Protein AF-A0A955XL82-F1 (afdb_monomer_lite)

Secondary structure (DSSP, 8-state):
--------HHHHHHHHTT--------------PPEETTT-PBPEE-TTT--EE-SS-TTPPEEPP-

Radius of gyration: 22.93 Å; chains: 1; bounding box: 31×29×69 Å

Structure (mmCIF, N/CA/C/O backbone):
data_AF-A0A955XL82-F1
#
_entry.id   AF-A0A955XL82-F1
#
loop_
_atom_site.group_PDB
_atom_site.id
_atom_site.type_symbol
_atom_site.label_atom_id
_atom_site.label_alt_id
_atom_site.label_comp_id
_atom_site.label_asym_id
_atom_site.label_entity_id
_atom_site.label_seq_id
_atom_site.pdbx_PDB_ins_code
_atom_site.Cartn_x
_atom_site.Cartn_y
_atom_site.Cartn_z
_atom_site.occupancy
_atom_site.B_iso_or_equiv
_atom_site.auth_seq_id
_atom_site.auth_comp_id
_atom_site.auth_asym_id
_atom_si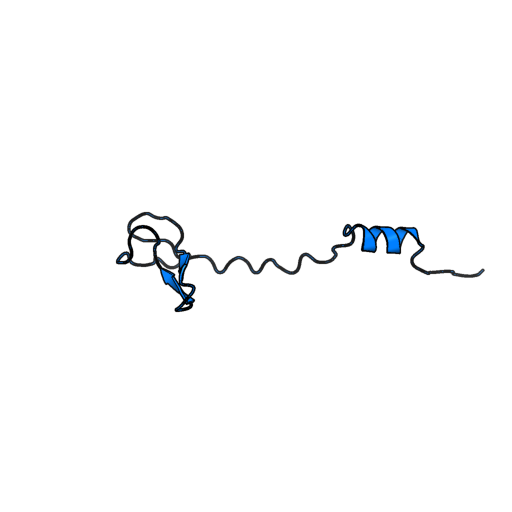te.auth_atom_id
_atom_site.pdbx_PDB_model_num
ATOM 1 N N . MET A 1 1 ? -15.487 15.969 55.181 1.00 42.22 1 MET A N 1
ATOM 2 C CA . MET A 1 1 ? -14.666 15.563 54.021 1.00 42.22 1 MET A CA 1
ATOM 3 C C . MET A 1 1 ? -15.563 14.827 53.032 1.00 42.22 1 MET A C 1
ATOM 5 O O . MET A 1 1 ? -15.998 13.728 53.342 1.00 42.22 1 MET A O 1
ATOM 9 N N . ARG A 1 2 ? -15.920 15.442 51.900 1.00 39.84 2 ARG A N 1
ATOM 10 C CA . ARG A 1 2 ? -16.651 14.779 50.807 1.00 39.84 2 ARG A CA 1
ATOM 11 C C . ARG A 1 2 ? -15.735 14.791 49.587 1.00 39.84 2 ARG A C 1
ATOM 13 O O . ARG A 1 2 ? -15.505 15.850 49.018 1.00 39.84 2 ARG A O 1
ATOM 20 N N . LYS A 1 3 ? -15.181 13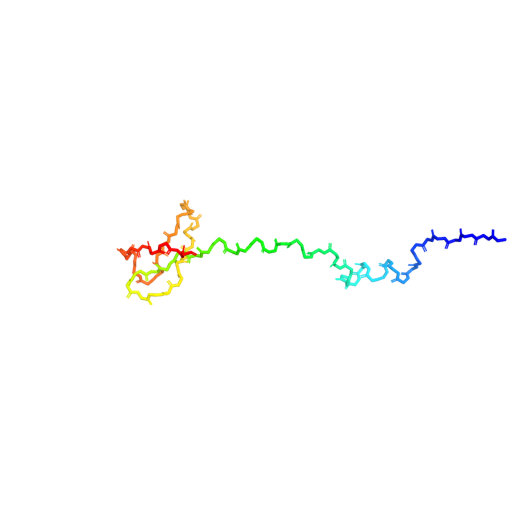.627 49.243 1.00 49.38 3 LYS A N 1
ATOM 21 C CA . LYS A 1 3 ? -14.556 13.380 47.941 1.00 49.38 3 LYS A CA 1
ATOM 22 C C . LYS A 1 3 ? -15.670 13.403 46.896 1.00 49.38 3 LYS A C 1
ATOM 24 O O . LYS A 1 3 ? -16.463 12.470 46.828 1.00 49.38 3 LYS A O 1
ATOM 29 N N . GLN A 1 4 ? -15.794 14.512 46.174 1.00 48.12 4 GLN A N 1
ATOM 30 C CA . GLN A 1 4 ? -16.564 14.586 44.934 1.00 48.12 4 GLN A CA 1
ATOM 31 C C . GLN A 1 4 ? -15.577 14.407 43.782 1.00 48.12 4 GLN A C 1
ATOM 33 O O . GLN A 1 4 ? -15.201 15.354 43.103 1.00 48.12 4 GLN A O 1
ATOM 38 N N . ASP A 1 5 ? -15.119 13.169 43.624 1.00 52.81 5 ASP A N 1
ATOM 39 C CA . ASP A 1 5 ? -14.425 12.702 42.432 1.00 52.81 5 ASP A CA 1
ATOM 40 C C . ASP A 1 5 ? -15.490 12.415 41.365 1.00 52.81 5 ASP A C 1
ATOM 42 O O . ASP A 1 5 ? -16.040 11.320 41.276 1.00 52.81 5 ASP A O 1
ATOM 46 N N . GLY A 1 6 ? -15.846 13.442 40.600 1.00 60.75 6 GLY A N 1
ATOM 47 C CA . GLY A 1 6 ? -16.629 13.315 39.379 1.00 60.75 6 GLY A CA 1
ATOM 48 C C . GLY A 1 6 ? -15.959 14.157 38.297 1.00 60.75 6 GLY A C 1
ATOM 49 O O . GLY A 1 6 ? -15.521 15.268 38.606 1.00 60.75 6 GLY A O 1
ATOM 50 N N . PRO A 1 7 ? -15.831 13.662 37.055 1.00 61.41 7 PRO A N 1
ATOM 51 C CA . PRO A 1 7 ? -15.262 14.451 35.974 1.00 61.41 7 PRO A CA 1
ATOM 52 C C . PRO A 1 7 ? -16.149 15.681 35.759 1.00 61.41 7 PRO A C 1
ATOM 54 O O . PRO A 1 7 ? -17.287 15.569 35.312 1.00 61.41 7 PRO A O 1
ATOM 57 N N . GLY A 1 8 ? -15.662 16.850 36.182 1.00 66.81 8 GLY A N 1
ATOM 58 C CA . GLY A 1 8 ? -16.416 18.099 36.105 1.00 66.81 8 GLY A CA 1
ATOM 59 C C . GLY A 1 8 ? -16.819 18.425 34.666 1.00 66.81 8 GLY A C 1
ATOM 60 O O . GLY A 1 8 ? -16.250 17.886 33.721 1.00 66.81 8 GLY A O 1
ATOM 61 N N . LEU A 1 9 ? -17.760 19.358 34.491 1.00 70.56 9 LEU A N 1
ATOM 62 C CA . LEU A 1 9 ? -18.233 19.833 33.178 1.00 70.56 9 LEU A CA 1
ATOM 63 C C . LEU A 1 9 ? -17.094 20.136 32.183 1.00 70.56 9 LEU A C 1
ATOM 65 O O . LEU A 1 9 ? -17.242 19.943 30.983 1.00 70.56 9 LEU A O 1
ATOM 69 N N . TRP A 1 10 ? -15.946 20.586 32.696 1.00 70.94 10 TRP A N 1
ATOM 70 C CA . TRP A 1 10 ? -14.724 20.825 31.931 1.00 70.94 10 TRP A CA 1
ATOM 71 C C . TRP A 1 10 ? -14.196 19.573 31.216 1.00 70.94 10 TRP A C 1
ATOM 73 O O . TRP A 1 10 ? -13.735 19.654 30.082 1.00 70.94 10 TRP A O 1
ATOM 83 N N . TRP A 1 11 ? -14.302 18.405 31.851 1.00 70.12 11 TRP A N 1
ATOM 84 C CA . TRP A 1 11 ? -13.863 17.136 31.281 1.00 70.12 11 TRP A CA 1
ATOM 85 C C . TRP A 1 11 ? -14.818 16.628 30.202 1.00 70.12 11 TRP A C 1
ATOM 87 O O . TRP A 1 11 ? -14.367 16.234 29.132 1.00 70.12 11 TRP A O 1
ATOM 97 N N . GLN A 1 12 ? -16.125 16.790 30.413 1.00 71.56 12 GLN A N 1
ATOM 98 C CA . GLN A 1 12 ? -17.137 16.495 29.395 1.00 71.56 12 GLN A CA 1
ATOM 99 C C . GLN A 1 12 ? -17.062 17.458 28.194 1.00 71.56 12 GLN A C 1
ATOM 101 O O . GLN A 1 12 ? -17.308 17.061 27.058 1.00 71.56 12 GLN A O 1
ATOM 106 N N . PHE A 1 13 ? -16.668 18.717 28.414 1.00 72.81 13 PHE A N 1
ATOM 107 C CA . PHE A 1 13 ? -16.412 19.672 27.333 1.00 72.81 13 PHE A CA 1
ATOM 108 C C . PHE A 1 13 ? -15.152 19.316 26.530 1.00 72.81 13 PHE A C 1
ATOM 110 O O . PHE A 1 13 ? -15.155 19.434 25.308 1.00 72.81 13 PHE A O 1
ATOM 117 N N . LEU A 1 14 ? -14.094 18.829 27.186 1.00 72.56 14 LEU A N 1
ATOM 118 C CA . LEU A 1 14 ? -12.890 18.327 26.513 1.00 72.56 14 LEU A CA 1
ATOM 119 C C . LEU A 1 14 ? -13.157 17.035 25.718 1.00 72.56 14 LEU A C 1
ATOM 121 O O . LEU A 1 14 ? -12.577 16.862 24.643 1.00 72.56 14 LEU A O 1
ATOM 125 N N . GLU A 1 15 ? -14.062 16.171 26.192 1.00 69.31 15 GLU A N 1
ATOM 126 C CA . GLU A 1 15 ? -14.594 15.038 25.419 1.00 69.31 15 GLU A CA 1
ATOM 127 C C . GLU A 1 15 ? -15.411 15.510 24.206 1.00 69.31 15 GLU A C 1
ATOM 129 O O . GLU A 1 15 ? -15.198 15.025 23.095 1.00 69.31 15 GLU A O 1
ATOM 134 N N . PHE A 1 16 ? -16.301 16.493 24.383 1.00 68.06 16 PHE A N 1
ATOM 135 C CA . PHE A 1 16 ? -17.135 17.029 23.300 1.00 68.06 16 PHE A CA 1
ATOM 136 C C . PHE A 1 16 ? -16.320 17.759 22.221 1.00 68.06 16 PHE A C 1
ATOM 138 O O . PHE A 1 16 ? -16.584 17.610 21.031 1.00 68.06 16 PHE A O 1
ATOM 145 N N . MET A 1 17 ? -15.292 18.510 22.622 1.00 69.19 17 MET A N 1
ATOM 146 C CA . MET A 1 17 ? -14.370 19.210 21.717 1.00 69.19 17 MET A CA 1
ATOM 147 C C . MET A 1 17 ? -13.325 18.276 21.077 1.00 69.19 17 MET A C 1
ATOM 149 O O . MET A 1 17 ? -12.412 18.751 20.402 1.00 69.19 17 MET A O 1
ATOM 153 N N . GLY A 1 18 ? -13.437 16.954 21.273 1.00 57.38 18 GLY A N 1
ATOM 154 C CA . GLY A 1 18 ? -12.606 15.951 20.599 1.00 57.38 18 GLY A CA 1
ATOM 155 C C . GLY A 1 18 ? -11.131 15.961 21.013 1.00 57.38 18 GLY A C 1
ATOM 156 O O . GLY A 1 18 ? -10.298 15.380 20.320 1.00 57.38 18 GLY A O 1
ATOM 157 N N . MET A 1 19 ? -10.791 16.621 22.125 1.00 61.19 19 MET A N 1
ATOM 158 C CA . MET A 1 19 ? -9.410 16.750 22.605 1.00 61.19 19 MET A CA 1
ATOM 159 C C . MET A 1 19 ? -8.993 15.624 23.559 1.00 61.19 19 MET A C 1
ATOM 161 O O . MET A 1 19 ? -7.799 15.451 23.802 1.00 61.19 19 MET A O 1
ATOM 165 N N . THR A 1 20 ? -9.927 14.812 24.065 1.00 58.94 20 THR A N 1
ATOM 166 C CA . THR A 1 20 ? -9.591 13.611 24.846 1.00 58.94 20 THR A CA 1
ATOM 167 C C . THR A 1 20 ? -9.448 12.404 23.924 1.00 58.94 20 THR A C 1
ATOM 169 O O . THR A 1 20 ? -10.324 11.557 23.776 1.00 58.94 20 THR A O 1
ATOM 172 N N . TRP A 1 21 ? -8.286 12.296 23.287 1.00 52.72 21 TRP A N 1
ATOM 173 C CA . TRP A 1 21 ? -7.937 11.096 22.535 1.00 52.72 21 TRP A CA 1
ATOM 174 C C . TRP A 1 21 ? -6.849 10.294 23.261 1.00 52.72 21 TRP A C 1
ATOM 176 O O . TRP A 1 21 ? -5.680 10.366 22.881 1.00 52.72 21 TRP A O 1
ATOM 186 N N . PRO A 1 22 ? -7.177 9.451 24.266 1.00 46.56 22 PRO A N 1
ATOM 187 C CA . PRO A 1 22 ? -6.328 8.325 24.649 1.00 46.56 22 PRO A CA 1
ATOM 188 C C . PRO A 1 22 ? -6.574 7.212 23.622 1.00 46.56 22 PRO A C 1
ATOM 190 O O . PRO A 1 22 ? -7.131 6.153 23.893 1.00 46.56 22 PRO A O 1
ATOM 193 N N . GLY A 1 23 ? -6.274 7.542 22.373 1.00 45.81 23 GLY A N 1
ATOM 194 C CA . GLY A 1 23 ? -6.804 6.869 21.200 1.00 45.81 23 GLY A CA 1
ATOM 195 C C . GLY A 1 23 ? -5.851 6.975 20.027 1.00 45.81 23 GLY A C 1
ATOM 196 O O . GLY A 1 23 ? -6.268 6.850 18.881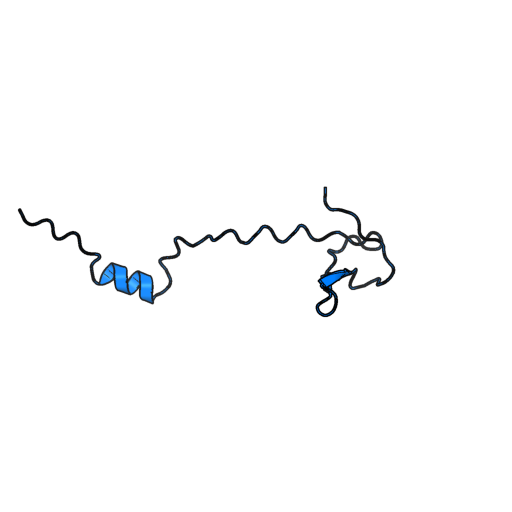 1.00 45.81 23 GLY A O 1
ATOM 197 N N . HIS A 1 24 ? -4.551 7.095 20.307 1.00 45.59 24 HIS A N 1
ATOM 198 C CA . HIS A 1 24 ? -3.523 6.428 19.512 1.00 45.59 24 HIS A CA 1
ATOM 199 C C . HIS A 1 24 ? -3.814 4.908 19.531 1.00 45.59 24 HIS A C 1
ATOM 201 O O . HIS A 1 24 ? -3.016 4.092 19.986 1.00 45.59 24 HIS A O 1
ATOM 207 N N . LYS A 1 25 ? -4.987 4.491 19.032 1.00 46.06 25 LYS A N 1
ATOM 208 C CA . LYS A 1 25 ? -5.126 3.210 18.374 1.00 46.06 25 LYS A CA 1
ATOM 209 C C . LYS A 1 25 ? -4.119 3.321 17.264 1.00 46.06 25 LYS A C 1
ATOM 211 O O . LYS A 1 25 ? -4.351 4.050 16.304 1.00 46.06 25 LYS A O 1
ATOM 216 N N . GLN A 1 26 ? -2.943 2.765 17.543 1.00 48.00 26 GLN A N 1
ATOM 217 C CA . GLN A 1 26 ? -2.095 2.081 16.595 1.00 48.00 26 GLN A CA 1
ATOM 218 C C . GLN A 1 26 ? -2.695 2.272 15.213 1.00 48.00 26 GLN A C 1
ATOM 220 O O . GLN A 1 26 ? -3.584 1.524 14.807 1.00 48.00 26 GLN A O 1
ATOM 225 N N . ARG A 1 27 ? -2.290 3.356 14.540 1.00 44.66 27 ARG A N 1
ATOM 226 C CA . ARG A 1 27 ? -2.342 3.385 13.091 1.00 44.66 27 ARG A CA 1
ATOM 227 C C . ARG A 1 27 ? -1.519 2.160 12.774 1.00 44.66 27 ARG A C 1
ATOM 229 O O . ARG A 1 27 ? -0.306 2.225 12.965 1.00 44.66 27 ARG A O 1
ATOM 2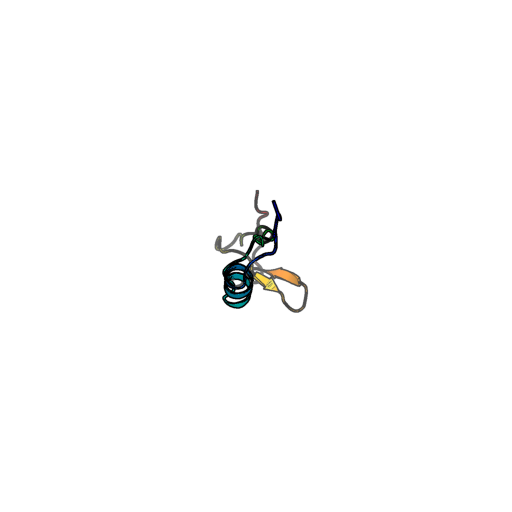36 N N . ALA A 1 28 ? -2.198 1.027 12.549 1.00 44.16 28 ALA A N 1
ATOM 237 C CA . ALA A 1 28 ? -1.573 -0.228 12.188 1.00 44.16 28 ALA A CA 1
ATOM 238 C C . ALA A 1 28 ? -0.519 0.206 11.194 1.00 44.16 28 ALA A C 1
ATOM 240 O O . ALA A 1 28 ? -0.883 0.913 10.245 1.00 44.16 28 ALA A O 1
ATOM 241 N N . ALA A 1 29 ? 0.760 0.022 11.555 1.00 45.97 29 ALA A N 1
ATOM 242 C CA . ALA A 1 29 ? 1.857 0.466 10.715 1.00 45.97 29 ALA A CA 1
ATOM 243 C C . ALA A 1 29 ? 1.444 0.013 9.318 1.00 45.97 29 ALA A C 1
ATOM 245 O O . ALA A 1 29 ? 1.143 -1.179 9.200 1.00 45.97 29 ALA A O 1
ATOM 246 N N . PRO A 1 30 ? 1.192 0.950 8.376 1.00 55.25 30 PRO A N 1
ATOM 247 C CA . PRO A 1 30 ? 0.564 0.592 7.113 1.00 55.25 30 PRO A CA 1
ATOM 248 C C . PRO A 1 30 ? 1.379 -0.580 6.607 1.00 55.25 30 PRO A C 1
ATOM 250 O O . PRO A 1 30 ? 2.602 -0.429 6.562 1.00 55.25 30 PRO A O 1
ATOM 253 N N . GLU A 1 31 ? 0.736 -1.745 6.427 1.00 60.22 31 GLU A N 1
ATOM 254 C CA . GLU A 1 31 ? 1.410 -2.984 6.028 1.00 60.22 31 GLU A CA 1
ATOM 255 C C . GLU A 1 31 ? 2.449 -2.581 5.003 1.00 60.22 31 GLU A C 1
ATOM 257 O O . GLU A 1 31 ? 2.069 -1.952 4.013 1.00 60.22 31 GLU A O 1
ATOM 262 N N . ALA A 1 32 ? 3.733 -2.746 5.343 1.00 68.00 32 ALA A N 1
ATOM 263 C CA . ALA A 1 32 ? 4.798 -2.030 4.661 1.00 68.00 32 ALA A CA 1
ATOM 264 C C . ALA A 1 32 ? 4.648 -2.302 3.164 1.00 68.00 32 ALA A C 1
ATOM 266 O O . ALA A 1 32 ? 4.798 -3.437 2.716 1.00 68.00 32 ALA A O 1
ATOM 267 N N . ALA A 1 33 ? 4.201 -1.282 2.425 1.00 74.12 33 ALA A N 1
ATOM 268 C CA . ALA A 1 33 ? 3.763 -1.493 1.059 1.00 74.12 33 ALA A CA 1
ATOM 269 C C . ALA A 1 33 ? 4.988 -1.962 0.267 1.00 74.12 33 ALA A C 1
ATOM 271 O O . ALA A 1 33 ? 6.019 -1.273 0.306 1.00 74.12 33 ALA A O 1
ATOM 272 N N . PRO A 1 34 ? 4.919 -3.113 -0.426 1.00 84.94 34 PRO A N 1
ATOM 273 C CA . PRO A 1 34 ? 6.038 -3.587 -1.218 1.00 84.94 34 PRO A CA 1
ATOM 274 C C . PRO A 1 34 ? 6.386 -2.539 -2.274 1.00 84.94 34 PRO A C 1
ATOM 276 O O . PRO A 1 34 ? 5.543 -1.746 -2.699 1.00 84.94 34 PRO A O 1
ATOM 279 N N . ARG A 1 35 ? 7.647 -2.497 -2.692 1.00 86.50 35 ARG A N 1
ATOM 280 C CA . ARG A 1 35 ? 8.105 -1.505 -3.673 1.00 86.50 35 ARG A CA 1
ATOM 281 C C . ARG A 1 35 ? 8.093 -2.101 -5.066 1.00 86.50 35 ARG A C 1
ATOM 283 O O . ARG A 1 35 ? 8.446 -3.260 -5.246 1.00 86.50 35 ARG A O 1
ATOM 290 N N . CYS A 1 36 ? 7.750 -1.304 -6.066 1.00 89.12 36 CYS A N 1
ATOM 291 C CA . CYS A 1 36 ? 7.893 -1.722 -7.453 1.00 89.12 36 CYS A CA 1
ATOM 292 C C . CYS A 1 36 ? 9.375 -1.891 -7.813 1.00 89.12 36 CYS A C 1
ATOM 294 O O . CYS A 1 36 ? 10.149 -0.947 -7.642 1.00 89.12 36 CYS A O 1
ATOM 296 N N . SER A 1 37 ? 9.767 -3.022 -8.400 1.00 86.62 37 SER A N 1
ATOM 297 C CA . SER A 1 37 ? 11.141 -3.232 -8.883 1.00 86.62 37 SER A CA 1
ATOM 298 C C . SER A 1 37 ? 11.532 -2.269 -10.011 1.00 86.62 37 SER A C 1
ATOM 300 O O . SER A 1 37 ? 12.671 -1.818 -10.071 1.00 86.62 37 SER A O 1
ATOM 302 N N . ALA A 1 38 ? 10.578 -1.904 -10.873 1.00 84.75 38 ALA A N 1
ATOM 303 C CA . ALA A 1 38 ? 10.827 -1.071 -12.050 1.00 84.75 38 ALA A CA 1
ATOM 304 C C . ALA A 1 38 ? 11.057 0.419 -11.739 1.00 84.75 38 ALA A C 1
ATOM 306 O O . ALA A 1 38 ? 11.785 1.088 -12.464 1.00 84.75 38 ALA A O 1
ATOM 307 N N . CYS A 1 39 ? 10.424 0.957 -10.690 1.00 83.75 39 CYS A N 1
ATOM 308 C CA . CYS A 1 39 ? 10.449 2.398 -10.405 1.00 83.75 39 CYS A CA 1
ATOM 309 C C . CYS A 1 39 ? 10.710 2.761 -8.937 1.00 83.75 39 CYS A C 1
ATOM 311 O O . CYS A 1 39 ? 10.810 3.941 -8.617 1.00 83.75 39 CYS A O 1
ATOM 313 N N . GLY A 1 40 ? 10.801 1.785 -8.028 1.00 80.31 40 GLY A N 1
ATOM 314 C CA . GLY A 1 40 ? 11.049 2.014 -6.598 1.00 80.31 40 GLY A CA 1
ATOM 315 C C . GLY A 1 40 ? 9.898 2.681 -5.829 1.00 80.31 40 GLY A C 1
ATOM 316 O O . GLY A 1 40 ? 9.992 2.850 -4.607 1.00 80.31 40 GLY A O 1
ATOM 317 N N . ASN A 1 41 ? 8.813 3.038 -6.522 1.00 84.19 41 ASN A N 1
ATOM 318 C CA . ASN A 1 41 ? 7.607 3.599 -5.925 1.00 84.19 41 ASN A CA 1
ATOM 319 C C . ASN A 1 41 ? 6.879 2.552 -5.067 1.00 84.19 41 ASN A C 1
ATOM 321 O O . ASN A 1 41 ? 6.990 1.352 -5.337 1.00 84.19 41 ASN A O 1
ATOM 325 N N . PRO A 1 42 ? 6.140 2.983 -4.031 1.00 83.75 42 PRO A N 1
ATOM 326 C CA . PRO A 1 42 ? 5.297 2.078 -3.264 1.00 83.75 42 PRO A CA 1
ATOM 327 C C . PRO A 1 42 ? 4.213 1.482 -4.166 1.00 83.75 42 PRO A C 1
ATOM 329 O O . PRO A 1 42 ? 3.616 2.182 -4.987 1.00 83.75 42 PRO A O 1
ATOM 332 N N . ALA A 1 43 ? 3.974 0.183 -4.016 1.00 87.06 43 ALA A N 1
ATOM 333 C CA . ALA A 1 43 ? 2.828 -0.470 -4.620 1.00 87.06 43 ALA A CA 1
ATOM 334 C C . ALA A 1 43 ? 1.536 0.064 -4.004 1.00 87.06 43 ALA A C 1
ATOM 336 O O . ALA A 1 43 ? 1.499 0.468 -2.841 1.00 87.06 43 ALA A O 1
ATOM 337 N N . GLU A 1 44 ? 0.467 0.026 -4.785 1.00 86.81 44 GLU A N 1
ATOM 338 C CA . GLU A 1 44 ? -0.874 0.369 -4.335 1.00 86.81 44 GLU A CA 1
ATOM 339 C C . GLU A 1 44 ? -1.712 -0.904 -4.224 1.00 86.81 44 GLU A C 1
ATOM 341 O O . GLU A 1 44 ? -1.480 -1.882 -4.941 1.00 86.81 44 GLU A O 1
ATOM 346 N N . ARG A 1 45 ? -2.669 -0.919 -3.296 1.00 85.50 45 ARG A N 1
ATOM 347 C CA . ARG A 1 45 ? -3.551 -2.068 -3.100 1.00 85.50 45 ARG A CA 1
ATOM 348 C C . ARG A 1 45 ? -4.715 -1.972 -4.077 1.00 85.50 45 ARG A C 1
ATOM 350 O O . ARG A 1 45 ? -5.462 -0.998 -4.072 1.00 85.50 45 ARG A O 1
ATOM 357 N N . ASP A 1 46 ? -4.851 -2.985 -4.913 1.00 82.94 46 ASP A N 1
ATOM 358 C CA . ASP A 1 46 ? -5.955 -3.135 -5.845 1.00 82.94 46 ASP A CA 1
ATOM 359 C C . ASP A 1 46 ? -7.282 -3.265 -5.067 1.00 82.94 46 ASP A C 1
ATOM 361 O O . ASP A 1 46 ? -7.371 -4.104 -4.165 1.00 82.94 46 ASP A O 1
ATOM 365 N N . PRO A 1 47 ? -8.299 -2.429 -5.345 1.00 80.00 47 PRO A N 1
ATOM 366 C CA . PRO A 1 47 ? -9.538 -2.421 -4.570 1.00 80.00 47 PRO A CA 1
ATOM 367 C C . PRO A 1 47 ? -10.443 -3.627 -4.856 1.00 80.00 47 PRO A C 1
ATOM 369 O O . PRO A 1 47 ? -11.219 -4.012 -3.984 1.00 80.00 47 PRO A O 1
ATOM 372 N N . ASP A 1 48 ? -10.334 -4.235 -6.038 1.00 84.06 48 ASP A N 1
ATOM 373 C CA . ASP A 1 48 ? -11.180 -5.349 -6.470 1.00 84.06 48 ASP A CA 1
ATOM 374 C C . ASP A 1 48 ? -10.634 -6.698 -5.983 1.00 84.06 48 ASP A C 1
ATOM 376 O O . ASP A 1 48 ? -11.384 -7.581 -5.567 1.00 84.06 48 ASP A O 1
ATOM 380 N N . THR A 1 49 ? -9.310 -6.855 -6.009 1.00 84.88 49 THR A N 1
ATOM 381 C CA . THR A 1 49 ? -8.618 -8.114 -5.683 1.00 84.88 49 THR A CA 1
ATOM 382 C C . THR A 1 49 ? -7.906 -8.086 -4.332 1.00 84.88 49 THR A C 1
ATOM 384 O O . THR A 1 49 ? -7.559 -9.135 -3.791 1.00 84.88 49 THR A O 1
ATOM 387 N N . GLY A 1 50 ? -7.657 -6.899 -3.772 1.00 83.31 50 GLY A N 1
ATOM 388 C CA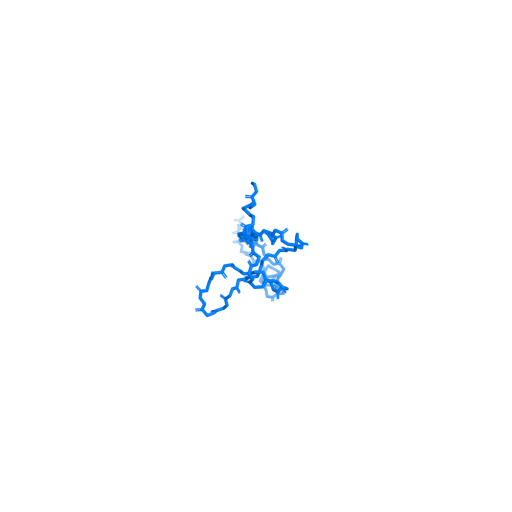 . GLY A 1 50 ? -6.879 -6.724 -2.545 1.00 83.31 50 GLY A CA 1
ATOM 389 C C . GLY A 1 50 ? -5.383 -7.019 -2.694 1.00 83.31 50 GLY A C 1
ATOM 390 O O . GLY A 1 50 ? -4.667 -6.994 -1.692 1.00 83.31 50 GLY A O 1
ATOM 391 N N . ALA A 1 51 ? -4.905 -7.307 -3.907 1.00 86.69 51 ALA A N 1
ATOM 392 C CA . ALA A 1 51 ? -3.500 -7.574 -4.183 1.00 86.69 51 ALA A CA 1
ATOM 393 C C . ALA A 1 51 ? -2.698 -6.270 -4.283 1.00 86.69 51 ALA A C 1
ATOM 395 O O . ALA A 1 51 ? -3.208 -5.234 -4.704 1.00 86.69 51 ALA A O 1
ATOM 396 N N . TRP A 1 52 ? -1.418 -6.312 -3.926 1.00 86.50 52 TRP A N 1
ATOM 397 C CA . TRP A 1 52 ? -0.514 -5.207 -4.224 1.00 86.50 52 TRP A CA 1
ATOM 398 C C . TRP A 1 52 ? -0.206 -5.189 -5.723 1.00 86.50 52 TRP A C 1
ATOM 400 O O . TRP A 1 52 ? 0.053 -6.237 -6.316 1.00 86.50 52 TRP A O 1
ATOM 410 N N . ARG A 1 53 ? -0.202 -4.004 -6.333 1.00 86.88 53 ARG A N 1
ATOM 411 C CA . ARG A 1 53 ? 0.187 -3.798 -7.733 1.00 86.88 53 ARG A CA 1
ATOM 412 C C . ARG A 1 53 ? 0.975 -2.508 -7.891 1.00 86.88 53 ARG A C 1
ATOM 414 O O . ARG A 1 53 ? 0.764 -1.541 -7.162 1.00 86.88 53 ARG A O 1
ATOM 421 N N . CYS A 1 54 ? 1.873 -2.468 -8.867 1.00 87.69 54 CYS A N 1
ATOM 422 C CA . CYS A 1 54 ? 2.559 -1.224 -9.177 1.00 87.69 54 CYS A CA 1
ATOM 423 C C . CYS A 1 54 ? 1.648 -0.297 -10.007 1.00 87.69 54 CYS A C 1
ATOM 425 O O . CYS A 1 54 ? 1.166 -0.729 -11.055 1.00 87.69 54 CYS A O 1
ATOM 427 N N . PRO A 1 55 ? 1.440 0.974 -9.607 1.00 82.12 55 PRO A N 1
ATOM 428 C CA . PRO A 1 55 ? 0.518 1.874 -10.308 1.00 82.12 55 PRO A CA 1
ATOM 429 C C . PRO A 1 55 ? 1.015 2.293 -11.699 1.00 82.12 55 PRO A C 1
ATOM 431 O O . PRO A 1 55 ? 0.214 2.534 -12.595 1.00 82.12 55 PRO A O 1
ATOM 434 N N . VAL A 1 56 ? 2.336 2.375 -11.891 1.00 82.38 56 VAL A N 1
ATOM 435 C CA . VAL A 1 56 ? 2.945 2.857 -13.146 1.00 82.38 56 VAL A CA 1
ATOM 436 C C . VAL A 1 56 ? 3.278 1.709 -14.104 1.00 82.38 56 VAL A C 1
ATOM 438 O O . VAL A 1 56 ? 3.193 1.864 -15.318 1.00 82.38 56 VAL A O 1
ATOM 441 N N . HIS A 1 57 ? 3.646 0.545 -13.567 1.00 82.88 57 HIS A N 1
ATOM 442 C CA . HIS A 1 57 ? 4.091 -0.607 -14.348 1.00 82.88 57 HIS A CA 1
ATOM 443 C C . HIS A 1 57 ? 3.364 -1.863 -13.876 1.00 82.88 57 HIS A C 1
ATOM 445 O O . HIS A 1 57 ? 3.859 -2.582 -13.017 1.00 82.88 57 HIS A O 1
ATOM 451 N N . THR A 1 58 ? 2.197 -2.147 -14.445 1.00 78.94 58 THR A N 1
ATOM 452 C CA . THR A 1 58 ? 1.325 -3.262 -14.024 1.00 78.94 58 THR A CA 1
ATOM 453 C C . THR A 1 58 ? 1.980 -4.645 -14.101 1.00 78.94 58 THR A C 1
ATOM 455 O O . THR A 1 58 ? 1.521 -5.569 -13.440 1.00 78.94 58 THR A O 1
ATOM 458 N N . THR A 1 59 ? 3.061 -4.788 -14.871 1.00 81.62 59 THR A N 1
ATOM 459 C CA . THR A 1 59 ? 3.853 -6.020 -15.009 1.00 81.62 59 THR A CA 1
ATOM 460 C C . THR A 1 59 ? 5.121 -6.041 -14.153 1.00 81.62 59 THR A C 1
ATOM 462 O O . THR A 1 59 ? 5.879 -7.005 -14.225 1.00 81.62 59 THR A O 1
ATOM 465 N N . ALA A 1 60 ? 5.418 -4.974 -13.408 1.00 81.19 60 ALA A N 1
ATOM 466 C CA . ALA A 1 60 ? 6.610 -4.918 -12.572 1.00 81.19 60 ALA A CA 1
ATOM 467 C C . ALA A 1 60 ? 6.450 -5.811 -11.340 1.00 81.19 60 ALA A C 1
ATOM 469 O O . ALA A 1 60 ? 5.412 -5.803 -10.677 1.00 81.19 60 ALA A O 1
ATOM 470 N N . GLU A 1 61 ? 7.513 -6.538 -11.012 1.00 84.56 61 GLU A N 1
ATOM 471 C CA . GLU A 1 61 ? 7.568 -7.342 -9.798 1.00 84.56 61 GLU A CA 1
ATOM 472 C C . GLU A 1 61 ? 7.570 -6.460 -8.547 1.00 84.56 61 GLU A C 1
ATOM 474 O O . GLU A 1 61 ? 8.062 -5.325 -8.535 1.00 84.56 61 GLU A O 1
ATOM 479 N N . LEU A 1 62 ? 7.019 -7.009 -7.471 1.00 86.38 62 LEU A N 1
ATOM 480 C CA . LEU A 1 62 ? 6.969 -6.361 -6.174 1.00 86.38 62 LEU A CA 1
ATOM 481 C C . LEU A 1 62 ? 8.098 -6.883 -5.298 1.00 86.38 62 LEU A C 1
ATOM 483 O O . LEU A 1 62 ? 8.185 -8.075 -5.012 1.00 86.38 62 LEU A O 1
ATOM 487 N N . LEU A 1 63 ? 8.961 -5.971 -4.869 1.00 83.31 63 LEU A N 1
ATOM 488 C CA . LEU A 1 63 ? 10.033 -6.261 -3.936 1.00 83.31 63 LEU A CA 1
ATOM 489 C C . LEU A 1 63 ? 9.455 -6.299 -2.516 1.00 83.31 63 LEU A C 1
ATOM 491 O O . LEU A 1 63 ? 8.789 -5.333 -2.115 1.00 83.31 63 LEU A O 1
ATOM 495 N N . PRO A 1 64 ? 9.711 -7.372 -1.745 1.00 72.19 64 PRO A N 1
ATOM 496 C CA . PRO A 1 64 ? 9.318 -7.422 -0.347 1.00 72.19 64 PRO A CA 1
ATOM 497 C C . PRO A 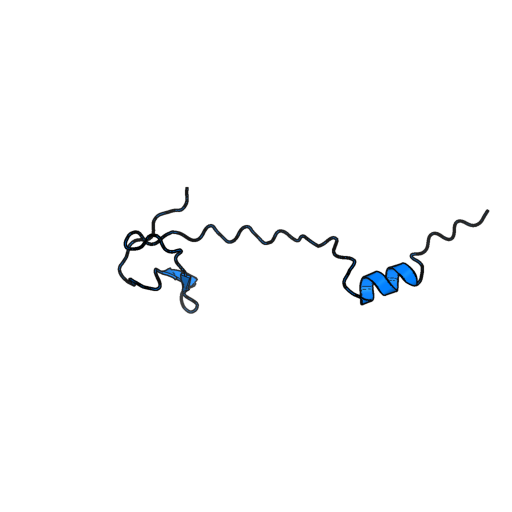1 64 ? 10.032 -6.304 0.418 1.00 72.19 64 PRO A C 1
ATOM 499 O O . PRO A 1 64 ? 11.224 -6.056 0.224 1.00 72.19 64 PRO A O 1
ATOM 502 N N . THR A 1 65 ? 9.299 -5.601 1.274 1.00 65.06 65 THR A N 1
ATOM 503 C CA . THR A 1 65 ? 9.905 -4.696 2.255 1.00 65.06 65 THR A CA 1
ATOM 504 C C . THR A 1 65 ? 10.676 -5.521 3.293 1.00 65.06 65 THR A C 1
ATOM 506 O O . THR A 1 65 ? 10.122 -6.523 3.751 1.00 65.06 65 THR A O 1
ATOM 509 N N . PRO A 1 66 ? 11.928 -5.150 3.628 1.00 58.22 66 PRO A N 1
ATOM 510 C CA . PRO A 1 66 ? 12.752 -5.861 4.608 1.00 58.22 66 PRO A CA 1
ATOM 511 C C . PRO A 1 66 ? 12.213 -5.755 6.038 1.00 58.22 66 PRO A C 1
ATOM 513 O O . PRO A 1 66 ? 11.500 -4.766 6.333 1.00 58.22 66 PRO A O 1
#

Foldseek 3Di:
DDPPPDCPPVNVVCVVVVVPPPPPPPPPPPQQFFAFPVPRHGFDQDPVPRDTARPPDRPTDTHDDD

Sequence (66 aa):
MRKQDGPGLWWQFLEFMGMTWPGHKQRAAPEAAPRCSACGNPAERDPDTGAWRCPVHTTAELLPTP

pLDDT: mean 70.25, std 15.19, range [39.84, 89.12]